Protein AF-A0AB39ZDY4-F1 (afdb_monomer_lite)

Organism: Drosophila suzukii (NCBI:txid28584)

Structure (mmCIF, N/CA/C/O backbone):
data_AF-A0AB39ZDY4-F1
#
_entry.id   AF-A0AB39ZDY4-F1
#
loop_
_atom_site.group_PDB
_atom_site.id
_atom_site.type_symbol
_atom_site.label_atom_id
_atom_site.label_alt_id
_atom_site.label_comp_id
_atom_site.label_asym_id
_atom_site.label_entity_id
_atom_site.label_seq_id
_atom_site.pdbx_PDB_ins_code
_atom_site.Cartn_x
_atom_site.Cartn_y
_atom_site.Cartn_z
_atom_site.occupancy
_atom_site.B_iso_or_equiv
_atom_site.auth_seq_id
_atom_site.auth_comp_id
_atom_site.auth_asym_id
_atom_site.auth_atom_id
_atom_site.pdbx_PDB_model_num
ATOM 1 N N . MET A 1 1 ? 12.951 54.733 43.943 1.00 45.38 1 MET A N 1
ATOM 2 C CA . MET A 1 1 ? 11.914 53.752 43.538 1.00 45.38 1 MET A CA 1
ATOM 3 C C . MET A 1 1 ? 12.017 53.486 42.027 1.00 45.38 1 MET A C 1
ATOM 5 O O . MET A 1 1 ? 11.196 53.972 41.276 1.00 45.38 1 MET A O 1
ATOM 9 N N . SER A 1 2 ? 13.055 52.792 41.532 1.00 47.47 2 SER A N 1
ATOM 10 C CA . SER A 1 2 ? 13.113 52.398 40.101 1.00 47.47 2 SER A CA 1
ATOM 11 C C . SER A 1 2 ? 14.192 51.342 39.799 1.00 47.47 2 SER A C 1
ATOM 13 O O . SER A 1 2 ? 14.930 51.445 38.831 1.00 47.47 2 SER A O 1
ATOM 15 N N . HIS A 1 3 ? 14.352 50.327 40.655 1.00 40.22 3 HIS A N 1
ATOM 16 C CA . HIS A 1 3 ? 15.292 49.226 40.362 1.00 40.22 3 HIS A CA 1
ATOM 17 C C . HIS A 1 3 ? 14.759 47.817 40.651 1.00 40.22 3 HIS A C 1
ATOM 19 O O . HIS A 1 3 ? 15.364 46.844 40.214 1.00 40.22 3 HIS A O 1
ATOM 25 N N . ARG A 1 4 ? 13.588 47.666 41.293 1.00 42.78 4 ARG A N 1
ATOM 26 C CA . ARG A 1 4 ? 12.974 46.338 41.502 1.00 42.78 4 ARG A CA 1
ATOM 27 C C . ARG A 1 4 ? 12.133 45.838 40.320 1.00 42.78 4 ARG A C 1
ATOM 29 O O . ARG A 1 4 ? 11.964 44.633 40.188 1.00 42.78 4 ARG A O 1
ATOM 36 N N . ASN A 1 5 ? 11.654 46.721 39.439 1.00 47.44 5 ASN A N 1
ATOM 37 C CA . ASN A 1 5 ? 10.730 46.338 38.357 1.00 47.44 5 ASN A CA 1
ATOM 38 C C . ASN A 1 5 ? 11.403 45.748 37.108 1.00 47.44 5 ASN A C 1
ATOM 40 O O . ASN A 1 5 ? 10.755 45.032 36.347 1.00 47.44 5 ASN A O 1
ATOM 44 N N . THR A 1 6 ? 12.690 46.008 36.883 1.00 45.03 6 THR A N 1
ATOM 45 C CA . THR A 1 6 ? 13.378 45.551 35.662 1.00 45.03 6 THR A CA 1
ATOM 46 C C . THR A 1 6 ? 13.840 44.095 35.770 1.00 45.03 6 THR A C 1
ATOM 48 O O . THR A 1 6 ? 13.839 43.362 34.783 1.00 45.03 6 THR A O 1
ATOM 51 N N . ILE A 1 7 ? 14.157 43.639 36.987 1.00 48.25 7 ILE A N 1
ATOM 52 C CA . ILE A 1 7 ? 14.676 42.287 37.250 1.00 48.25 7 ILE A CA 1
ATOM 53 C C . ILE A 1 7 ? 13.579 41.223 37.075 1.00 48.25 7 ILE A C 1
ATOM 55 O O . ILE A 1 7 ? 13.832 40.173 36.483 1.00 48.25 7 ILE A O 1
ATOM 59 N N . CYS A 1 8 ? 12.344 41.501 37.515 1.00 48.38 8 CYS A N 1
ATOM 60 C CA . CYS A 1 8 ? 11.213 40.584 37.326 1.00 48.38 8 CYS A CA 1
ATOM 61 C C . CYS A 1 8 ? 10.873 40.381 35.842 1.00 48.38 8 CYS A C 1
ATOM 63 O O . CYS A 1 8 ? 10.582 39.263 35.425 1.00 48.38 8 CYS A O 1
ATOM 65 N N . LYS A 1 9 ? 10.967 41.444 35.030 1.00 49.59 9 LYS A N 1
ATOM 66 C CA . LYS A 1 9 ? 10.610 41.418 33.604 1.00 49.59 9 LYS A CA 1
ATOM 67 C C . LYS A 1 9 ? 11.594 40.580 32.779 1.00 49.59 9 LYS A C 1
ATOM 69 O O . LYS A 1 9 ? 11.169 39.796 31.939 1.00 49.59 9 LYS A O 1
ATOM 74 N N . MET A 1 10 ? 12.894 40.677 33.071 1.00 54.97 10 MET A N 1
ATOM 75 C CA . MET A 1 10 ? 13.929 39.883 32.391 1.00 54.97 10 MET A CA 1
ATOM 76 C C . MET A 1 10 ? 13.879 38.397 32.769 1.00 54.97 10 MET A C 1
ATOM 78 O O . MET A 1 10 ? 14.027 37.543 31.899 1.00 54.97 10 MET A O 1
ATOM 82 N N . ARG A 1 11 ? 13.603 38.065 34.039 1.00 51.72 11 ARG A N 1
ATOM 83 C CA . ARG A 1 11 ? 13.441 36.664 34.472 1.00 51.72 11 ARG A CA 1
ATOM 84 C C . ARG A 1 11 ? 12.193 36.007 33.878 1.00 51.72 11 ARG A C 1
ATOM 86 O O . ARG A 1 11 ? 12.254 34.842 33.498 1.00 51.72 11 ARG A O 1
ATOM 93 N N . LEU A 1 12 ? 11.094 36.752 33.744 1.00 51.62 12 LEU A N 1
ATOM 94 C CA . LEU A 1 12 ? 9.860 36.255 33.126 1.00 51.62 12 LEU A CA 1
ATOM 95 C C . LEU A 1 12 ? 10.053 35.933 31.634 1.00 51.62 12 LEU A C 1
ATOM 97 O O . LEU A 1 12 ? 9.556 34.918 31.151 1.00 51.62 12 LEU A O 1
ATOM 101 N N . LEU A 1 13 ? 10.823 36.763 30.920 1.00 53.47 13 LEU A N 1
ATOM 102 C CA . LEU A 1 13 ? 11.154 36.534 29.510 1.00 53.47 13 LEU A CA 1
ATOM 103 C C . LEU A 1 13 ? 12.008 35.276 29.316 1.00 53.47 13 LEU A C 1
ATOM 105 O O . LEU A 1 13 ? 11.742 34.508 28.398 1.00 53.47 13 LEU A O 1
ATOM 109 N N . LEU A 1 14 ? 12.976 35.032 30.204 1.00 52.78 14 LEU A N 1
ATOM 110 C CA . LEU A 1 14 ? 13.826 33.839 30.148 1.00 52.78 14 LEU A CA 1
ATOM 111 C C . LEU A 1 14 ? 13.031 32.549 30.408 1.00 52.78 14 LEU A C 1
ATOM 113 O O . LEU A 1 14 ? 13.210 31.563 29.706 1.00 52.78 14 LEU A O 1
ATOM 117 N N . ILE A 1 15 ? 12.106 32.543 31.372 1.00 54.81 15 ILE A N 1
ATOM 118 C CA . ILE A 1 15 ? 11.276 31.356 31.652 1.00 54.81 15 ILE A CA 1
ATOM 119 C C . ILE A 1 15 ? 10.303 31.080 30.489 1.00 54.81 15 ILE A C 1
ATOM 121 O O . ILE A 1 15 ? 10.072 29.924 30.133 1.00 54.81 15 ILE A O 1
ATOM 125 N N . SER A 1 16 ? 9.784 32.135 29.849 1.00 52.66 16 SER A N 1
ATOM 126 C CA . SER A 1 16 ? 8.893 32.024 28.688 1.00 52.66 16 SER A CA 1
ATOM 127 C C . SER A 1 16 ? 9.604 31.445 27.456 1.00 52.66 16 SER A C 1
ATOM 129 O O . SER A 1 16 ? 9.072 30.549 26.803 1.00 52.66 16 SER A O 1
ATOM 131 N N . THR A 1 17 ? 10.845 31.857 27.165 1.00 53.75 17 THR A N 1
ATOM 132 C CA . THR A 1 17 ? 11.609 31.288 26.037 1.00 53.75 17 THR A CA 1
ATOM 133 C C . THR A 1 17 ? 12.040 29.838 26.279 1.00 53.75 17 THR A C 1
ATOM 135 O O . THR A 1 17 ? 12.047 29.037 25.339 1.00 53.75 17 THR A O 1
ATOM 138 N N . PHE A 1 18 ? 12.333 29.455 27.526 1.00 51.34 18 PHE A N 1
ATOM 139 C CA . PHE A 1 18 ? 12.656 28.066 27.875 1.00 51.34 18 PHE A CA 1
ATOM 140 C C . PHE A 1 18 ? 11.457 27.111 27.703 1.00 51.34 18 PHE A C 1
ATOM 142 O O . PHE A 1 18 ? 11.631 25.999 27.203 1.00 51.34 18 PHE A O 1
ATOM 149 N N . LEU A 1 19 ? 10.233 27.543 28.033 1.00 52.38 19 LEU A N 1
ATOM 150 C CA . LEU A 1 19 ? 9.013 26.737 27.850 1.00 52.38 19 LEU A CA 1
ATOM 151 C C . LEU A 1 19 ? 8.630 26.553 26.371 1.00 52.38 19 LEU A C 1
ATOM 153 O O . LEU A 1 19 ? 8.214 25.464 25.966 1.00 52.38 19 LEU A O 1
ATOM 157 N N . VAL A 1 20 ? 8.827 27.579 25.536 1.00 53.94 20 VAL A N 1
ATOM 158 C CA . VAL A 1 20 ? 8.603 27.476 24.080 1.00 53.94 20 VAL A CA 1
ATOM 159 C C . VAL A 1 20 ? 9.610 26.514 23.440 1.00 53.94 20 VAL A C 1
ATOM 161 O O . VAL A 1 20 ? 9.236 25.711 22.590 1.00 53.94 20 VAL A O 1
ATOM 164 N N . SER A 1 21 ? 10.862 26.518 23.906 1.00 50.31 21 SER A N 1
ATOM 165 C CA . SER A 1 21 ? 11.918 25.629 23.399 1.00 50.31 21 SER A CA 1
ATOM 166 C C . SER A 1 21 ? 11.662 24.150 23.729 1.00 50.31 21 SER A C 1
ATOM 168 O O . SER A 1 21 ? 11.888 23.280 22.890 1.00 50.31 21 SER A O 1
ATOM 170 N N . LEU A 1 22 ? 11.127 23.850 24.921 1.00 51.78 22 LEU A N 1
ATOM 171 C CA . LEU A 1 22 ? 10.770 22.483 25.334 1.00 51.78 22 LEU A CA 1
ATOM 172 C C . LEU A 1 22 ? 9.520 21.940 24.623 1.00 51.78 22 LEU A C 1
ATOM 174 O O . LEU A 1 22 ? 9.395 20.730 24.444 1.00 51.78 22 LEU A O 1
ATOM 178 N N . SER A 1 23 ? 8.623 22.817 24.161 1.00 49.88 23 SER A N 1
ATOM 179 C CA . SER A 1 23 ? 7.404 22.427 23.432 1.00 49.88 23 SER A CA 1
ATOM 180 C C . SER A 1 23 ? 7.702 21.821 22.051 1.00 49.88 23 SER A C 1
ATOM 182 O O . SER A 1 23 ? 6.896 21.062 21.514 1.00 49.88 23 SER A O 1
ATOM 184 N N . VAL A 1 24 ? 8.879 22.114 21.484 1.00 50.88 24 VAL A N 1
ATOM 185 C CA . VAL A 1 24 ? 9.332 21.586 20.183 1.00 50.88 24 VAL A CA 1
ATOM 186 C C . VAL A 1 24 ? 9.957 20.185 20.312 1.00 50.88 24 VAL A C 1
ATOM 188 O O . VAL A 1 24 ? 10.060 19.468 19.321 1.00 50.88 24 VAL A O 1
ATOM 191 N N . LEU A 1 25 ? 10.279 19.729 21.532 1.00 44.16 25 LEU A N 1
ATOM 192 C CA . LEU A 1 25 ? 10.670 18.338 21.814 1.00 44.16 25 LEU A CA 1
ATOM 193 C C . LEU A 1 25 ? 9.464 17.408 22.039 1.00 44.16 25 LEU A C 1
ATOM 195 O O . LEU A 1 25 ? 9.600 16.333 22.625 1.00 44.16 25 LEU A O 1
ATOM 199 N N . ALA A 1 26 ? 8.276 17.777 21.550 1.00 53.59 26 ALA A N 1
ATOM 200 C CA . ALA A 1 26 ? 7.182 16.829 21.396 1.00 53.59 26 ALA A CA 1
ATOM 201 C C . ALA A 1 26 ? 7.670 15.689 20.491 1.00 53.59 26 ALA A C 1
ATOM 203 O O . ALA A 1 26 ? 7.870 15.885 19.292 1.00 53.59 26 ALA A O 1
ATOM 204 N N . SER A 1 27 ? 7.910 14.511 21.076 1.00 51.88 27 SER A N 1
ATOM 205 C CA . SER A 1 27 ? 8.381 13.313 20.384 1.00 51.88 27 SER A CA 1
ATOM 206 C C . SER A 1 27 ? 7.438 12.990 19.222 1.00 51.88 27 SER A C 1
ATOM 208 O O . SER A 1 27 ? 6.389 12.361 19.400 1.00 51.88 27 SER A O 1
ATOM 210 N N . SER A 1 28 ? 7.767 13.474 18.028 1.00 58.69 28 SER A N 1
ATOM 211 C CA . SER A 1 28 ? 6.968 13.214 16.842 1.00 58.69 28 SER A CA 1
ATOM 212 C C . SER A 1 28 ? 7.095 11.726 16.536 1.00 58.69 28 SER A C 1
ATOM 214 O O . SER A 1 28 ? 8.190 11.198 16.350 1.00 58.69 28 SER A O 1
ATOM 216 N N . GLN A 1 29 ? 5.972 11.005 16.573 1.00 61.00 29 GLN A N 1
ATOM 217 C CA . GLN A 1 29 ? 5.952 9.613 16.131 1.00 61.00 29 GLN A CA 1
ATOM 218 C C . GLN A 1 29 ? 6.559 9.529 14.722 1.00 61.00 29 GLN A C 1
ATOM 220 O O . GLN A 1 29 ? 6.274 10.414 13.909 1.00 61.00 29 GLN A O 1
ATOM 225 N N . PRO A 1 30 ? 7.333 8.471 14.399 1.00 77.44 30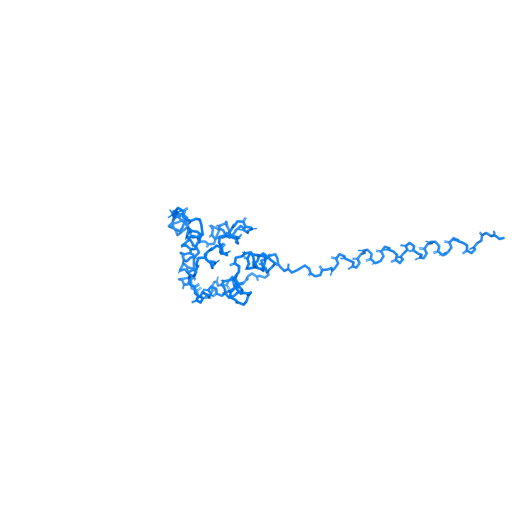 PRO A N 1
ATOM 226 C CA . PRO A 1 30 ? 7.883 8.303 13.060 1.00 77.44 30 PRO A CA 1
ATOM 227 C C . PRO A 1 30 ? 6.780 8.455 12.008 1.00 77.44 30 PRO A C 1
ATOM 229 O O . PRO A 1 30 ? 5.694 7.892 12.170 1.00 77.44 30 PRO A O 1
ATOM 232 N N . THR A 1 31 ? 7.044 9.189 10.925 1.00 84.25 31 THR A N 1
ATOM 233 C CA . THR A 1 31 ? 6.036 9.558 9.910 1.00 84.25 31 THR A CA 1
ATOM 234 C C . THR A 1 31 ? 5.245 8.355 9.389 1.00 84.25 31 THR A C 1
ATOM 236 O O . THR A 1 31 ? 4.038 8.448 9.166 1.00 84.25 31 THR A O 1
ATOM 239 N N . ILE A 1 32 ? 5.896 7.193 9.270 1.00 84.88 32 ILE A N 1
ATOM 240 C CA . ILE A 1 32 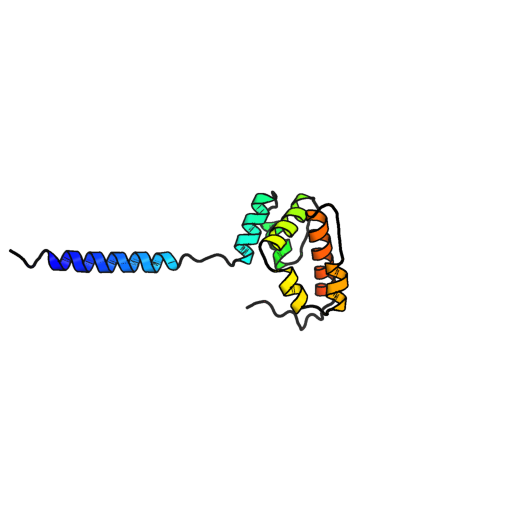? 5.270 5.927 8.862 1.00 84.88 32 ILE A CA 1
ATOM 241 C C . ILE A 1 32 ? 4.267 5.431 9.911 1.00 84.88 32 ILE A C 1
ATOM 243 O O . ILE A 1 32 ? 3.163 5.029 9.557 1.00 84.88 32 ILE A O 1
ATOM 247 N N . VAL A 1 33 ? 4.627 5.482 11.196 1.00 88.12 33 VAL A N 1
ATOM 248 C CA . VAL A 1 33 ? 3.774 5.049 12.315 1.00 88.12 33 VAL A CA 1
ATOM 249 C C . VAL A 1 33 ? 2.541 5.940 12.409 1.00 88.12 33 VAL A C 1
ATOM 251 O O . VAL A 1 33 ? 1.424 5.429 12.494 1.00 88.12 33 VAL A O 1
ATOM 254 N N . LYS A 1 34 ? 2.735 7.262 12.324 1.00 91.94 34 LYS A N 1
ATOM 255 C CA . LYS A 1 34 ? 1.633 8.230 12.315 1.00 91.94 34 LYS A CA 1
ATOM 256 C C . LYS A 1 34 ? 0.695 7.984 11.131 1.00 91.94 34 LYS A C 1
ATOM 258 O O . LYS A 1 34 ? -0.499 7.792 11.329 1.00 91.94 34 LYS A O 1
ATOM 263 N N . THR A 1 35 ? 1.245 7.889 9.920 1.00 92.88 35 THR A N 1
ATOM 264 C CA . THR A 1 35 ? 0.449 7.666 8.703 1.00 92.88 35 THR A CA 1
ATOM 265 C C . THR A 1 35 ? -0.310 6.342 8.745 1.00 92.88 35 THR A C 1
ATOM 267 O O . THR A 1 35 ? -1.487 6.294 8.395 1.00 92.88 35 THR A O 1
ATOM 270 N N . ALA A 1 36 ? 0.330 5.268 9.215 1.00 93.69 36 ALA A N 1
ATOM 271 C CA . ALA A 1 36 ? -0.326 3.978 9.385 1.00 93.69 36 ALA A CA 1
ATOM 272 C C . ALA A 1 36 ? -1.482 4.063 10.392 1.00 93.69 36 ALA A C 1
ATOM 274 O O . ALA A 1 36 ? -2.541 3.497 10.150 1.00 93.69 36 ALA A O 1
ATOM 275 N N . ASN A 1 37 ? -1.314 4.790 11.498 1.00 95.19 37 ASN A N 1
ATOM 276 C CA . ASN A 1 37 ? -2.381 4.988 12.477 1.00 95.19 37 ASN A CA 1
ATOM 277 C C . ASN A 1 37 ? -3.562 5.773 11.880 1.00 95.19 37 ASN A C 1
ATOM 279 O O . ASN A 1 37 ? -4.711 5.345 11.992 1.00 95.19 37 ASN A O 1
ATOM 283 N N . ASP A 1 38 ? -3.279 6.874 11.185 1.00 96.88 38 ASP A N 1
ATOM 284 C CA . ASP A 1 38 ? -4.302 7.724 10.571 1.00 96.88 38 ASP A CA 1
ATOM 285 C C . ASP A 1 38 ? -5.090 6.962 9.491 1.00 96.88 38 ASP A C 1
ATOM 287 O O . ASP A 1 38 ? -6.323 6.948 9.506 1.00 96.88 38 ASP A O 1
ATOM 291 N N . CYS A 1 39 ? -4.397 6.239 8.605 1.00 98.00 39 CYS A N 1
ATOM 292 C CA . CYS A 1 39 ? -5.043 5.405 7.591 1.00 98.00 39 CYS A CA 1
ATOM 293 C C . CYS A 1 39 ? -5.821 4.230 8.195 1.00 98.00 39 CYS A C 1
ATOM 295 O O . CYS A 1 39 ? -6.866 3.854 7.659 1.00 98.00 39 CYS A O 1
ATOM 297 N N . ALA A 1 40 ? -5.339 3.638 9.292 1.00 97.69 40 ALA A N 1
ATOM 298 C CA . ALA A 1 40 ? -6.028 2.541 9.967 1.00 97.69 40 ALA A CA 1
ATOM 299 C C . ALA A 1 40 ? -7.362 3.006 10.558 1.00 97.69 40 ALA A C 1
ATOM 301 O O . ALA A 1 40 ? -8.382 2.349 10.353 1.00 97.69 40 ALA A O 1
ATOM 302 N N . LYS A 1 41 ? -7.374 4.173 11.218 1.00 98.00 41 LYS A N 1
ATOM 303 C CA . LYS A 1 41 ? -8.600 4.795 11.735 1.00 98.00 41 LYS A CA 1
ATOM 304 C C . LYS A 1 41 ? -9.599 5.076 10.616 1.00 98.00 41 LYS A C 1
ATOM 306 O O . LYS A 1 41 ? -10.750 4.662 10.726 1.00 98.00 41 LYS A O 1
ATOM 311 N N . LEU A 1 42 ? -9.148 5.716 9.533 1.00 98.25 42 LEU A N 1
ATOM 312 C CA . LEU A 1 42 ? -10.003 6.073 8.397 1.00 98.25 42 LEU A CA 1
ATOM 313 C C . LEU A 1 42 ? -10.690 4.845 7.782 1.00 98.25 42 LEU A C 1
ATOM 315 O O . LEU A 1 42 ? -11.877 4.878 7.477 1.00 98.25 42 LEU A O 1
ATOM 319 N N . ASN A 1 43 ? -9.952 3.742 7.655 1.00 98.12 43 ASN A N 1
ATOM 320 C CA . ASN A 1 43 ? -10.428 2.526 7.002 1.00 98.12 43 ASN A CA 1
ATOM 321 C C . ASN A 1 43 ? -10.958 1.469 7.982 1.00 98.12 43 ASN A C 1
ATOM 323 O O . ASN A 1 43 ? -11.187 0.331 7.584 1.00 98.12 43 ASN A O 1
ATOM 327 N N . LYS A 1 44 ? -11.154 1.810 9.264 1.00 97.94 44 LYS A N 1
ATOM 328 C CA . LYS A 1 44 ? -11.644 0.884 10.304 1.00 97.94 44 LYS A CA 1
ATOM 329 C C . LYS A 1 44 ? -10.815 -0.410 10.397 1.00 97.94 44 LYS A C 1
ATOM 331 O O . LYS A 1 44 ? -11.356 -1.498 10.592 1.00 97.94 44 LYS A O 1
ATOM 336 N N . VAL A 1 45 ? -9.495 -0.298 10.248 1.00 97.75 45 VAL A N 1
ATOM 337 C CA . VAL A 1 45 ? -8.538 -1.399 10.425 1.00 97.75 45 VAL A CA 1
ATOM 338 C C . VAL A 1 45 ? -7.949 -1.312 11.826 1.00 97.75 45 VAL A C 1
ATOM 340 O O . VAL A 1 45 ? -7.568 -0.240 12.293 1.00 97.75 45 VAL A O 1
ATOM 343 N N . GLN A 1 46 ? -7.851 -2.446 12.521 1.00 96.75 46 GLN A N 1
ATOM 344 C CA . GLN A 1 46 ? -7.239 -2.465 13.848 1.00 96.75 46 GLN A CA 1
ATOM 345 C C . GLN A 1 46 ? -5.767 -2.050 13.763 1.00 96.75 46 GLN A C 1
ATOM 347 O O . GLN A 1 46 ? -5.014 -2.575 12.943 1.00 96.75 46 GLN A O 1
ATOM 352 N N . LEU A 1 47 ? -5.316 -1.183 14.673 1.00 93.44 47 LEU A N 1
ATOM 353 C CA . LEU A 1 47 ? -3.938 -0.678 14.677 1.00 93.44 47 LEU A CA 1
ATOM 354 C C . LEU A 1 47 ? -2.890 -1.806 14.692 1.00 93.44 47 LEU A C 1
ATOM 356 O O . LEU A 1 47 ? -1.881 -1.734 13.995 1.00 93.44 47 LEU A O 1
ATOM 360 N N . LYS A 1 48 ? -3.147 -2.889 15.436 1.00 93.50 48 LYS A N 1
ATOM 361 C CA . LYS A 1 48 ? -2.271 -4.073 15.479 1.00 93.50 48 LYS A CA 1
ATOM 362 C C . LYS A 1 48 ? -2.148 -4.763 14.116 1.00 93.50 48 LYS A C 1
ATOM 364 O O . LYS A 1 48 ? -1.084 -5.285 13.792 1.00 93.50 48 LYS A O 1
ATOM 369 N N . GLU A 1 49 ? -3.226 -4.796 13.338 1.00 95.69 49 GLU A N 1
ATOM 370 C CA . GLU A 1 49 ? -3.214 -5.330 11.976 1.00 95.69 49 GLU A CA 1
ATOM 371 C C . GLU A 1 49 ? -2.494 -4.376 11.023 1.00 95.69 49 GLU A C 1
ATOM 373 O O . GLU A 1 49 ? -1.582 -4.813 10.329 1.00 95.69 49 GLU A O 1
ATOM 378 N N . ALA A 1 50 ? -2.799 -3.077 11.077 1.00 95.38 50 ALA A N 1
ATOM 379 C CA . ALA A 1 50 ? -2.118 -2.053 10.284 1.00 95.38 50 ALA A CA 1
ATOM 380 C C . ALA A 1 50 ? -0.591 -2.088 10.477 1.00 95.38 50 ALA A C 1
ATOM 382 O O . ALA A 1 50 ? 0.161 -2.155 9.507 1.00 95.38 50 ALA A O 1
ATOM 383 N N . MET A 1 51 ? -0.119 -2.148 11.727 1.00 93.75 51 MET A N 1
ATOM 384 C CA . MET A 1 51 ? 1.313 -2.275 12.030 1.00 93.75 51 MET A CA 1
ATOM 385 C C . MET A 1 51 ? 1.893 -3.614 11.561 1.00 93.75 51 MET A C 1
ATOM 387 O O . MET A 1 51 ? 3.022 -3.669 11.076 1.00 93.75 51 MET A O 1
ATOM 391 N N . GLY A 1 52 ? 1.121 -4.701 11.659 1.00 94.38 52 GLY A N 1
ATOM 392 C CA . GLY A 1 52 ? 1.510 -6.007 11.128 1.00 94.38 52 GLY A CA 1
ATOM 393 C C . GLY A 1 52 ? 1.715 -5.992 9.612 1.00 94.38 52 GLY A C 1
ATOM 394 O O . GLY A 1 52 ? 2.685 -6.573 9.125 1.00 94.38 52 GLY A O 1
ATOM 395 N N . ILE A 1 53 ? 0.852 -5.290 8.880 1.00 95.00 53 ILE A N 1
ATOM 396 C CA . ILE A 1 53 ? 0.964 -5.105 7.431 1.00 95.00 53 ILE A CA 1
ATOM 397 C C . ILE A 1 53 ? 2.187 -4.242 7.107 1.00 95.00 53 ILE A C 1
ATOM 399 O O . ILE A 1 53 ? 3.028 -4.666 6.320 1.00 95.00 53 ILE A O 1
ATOM 403 N N . MET A 1 54 ? 2.326 -3.079 7.751 1.00 91.31 54 MET A N 1
ATOM 404 C CA . MET A 1 54 ? 3.365 -2.101 7.411 1.00 91.31 54 MET A CA 1
ATOM 405 C C . MET A 1 54 ? 4.782 -2.543 7.766 1.00 91.31 54 MET A C 1
ATOM 407 O O . MET A 1 54 ? 5.710 -2.260 7.019 1.00 91.31 54 MET A O 1
ATOM 411 N N . MET A 1 55 ? 4.965 -3.226 8.898 1.00 88.12 55 MET A N 1
ATOM 412 C CA . MET A 1 55 ? 6.303 -3.582 9.388 1.00 88.12 55 MET A CA 1
ATOM 413 C C . MET A 1 55 ? 6.700 -5.026 9.085 1.00 88.12 55 MET A C 1
ATOM 415 O O . MET A 1 55 ? 7.883 -5.349 9.084 1.00 88.12 55 MET A O 1
ATOM 419 N N . LYS A 1 56 ? 5.724 -5.923 8.901 1.00 90.44 56 LYS A N 1
ATOM 420 C CA . LYS A 1 56 ? 5.971 -7.373 8.790 1.00 90.44 56 LYS A CA 1
ATOM 421 C C . LYS A 1 56 ? 5.313 -8.008 7.569 1.00 90.44 56 LYS A C 1
ATOM 423 O O . LYS A 1 56 ? 5.368 -9.229 7.430 1.00 90.44 56 LYS A O 1
ATOM 428 N N . TYR A 1 57 ? 4.643 -7.219 6.728 1.00 92.81 57 TYR A N 1
ATOM 429 C CA . TYR A 1 57 ? 3.862 -7.698 5.584 1.00 92.81 57 TYR A CA 1
ATOM 430 C C . TYR A 1 57 ? 2.827 -8.777 5.958 1.00 92.81 57 TYR A C 1
ATOM 432 O O . TYR A 1 57 ? 2.478 -9.639 5.148 1.00 92.81 57 TYR A O 1
ATOM 440 N N . LYS A 1 58 ? 2.339 -8.759 7.208 1.00 93.12 58 LYS A N 1
ATOM 441 C CA . LYS A 1 58 ? 1.403 -9.753 7.741 1.00 93.12 58 LYS A CA 1
ATOM 442 C C . LYS A 1 58 ? -0.033 -9.275 7.560 1.00 93.12 58 LYS A C 1
ATOM 444 O O . LYS A 1 58 ? -0.548 -8.530 8.389 1.00 93.12 58 LYS A O 1
ATOM 449 N N . ILE A 1 59 ? -0.684 -9.772 6.515 1.00 93.50 59 ILE A N 1
ATOM 450 C CA . ILE A 1 59 ? -2.120 -9.587 6.282 1.00 93.50 59 ILE A CA 1
ATOM 451 C C . ILE A 1 59 ? -2.870 -10.763 6.909 1.00 93.50 59 ILE A C 1
ATOM 453 O O . ILE A 1 59 ? -2.598 -11.913 6.565 1.00 93.50 59 ILE A O 1
ATOM 457 N N . LYS A 1 60 ? -3.797 -10.486 7.835 1.00 90.81 60 LYS A N 1
ATOM 458 C CA . LYS A 1 60 ? -4.659 -11.523 8.425 1.00 90.81 60 LYS A CA 1
ATOM 459 C C . LYS A 1 60 ? -5.898 -11.761 7.573 1.00 90.81 60 LYS A C 1
ATOM 461 O O . LYS A 1 60 ? -6.205 -12.907 7.268 1.00 90.81 60 LYS A O 1
ATOM 466 N N . ALA A 1 61 ? -6.580 -10.685 7.184 1.00 91.19 61 ALA A N 1
ATOM 467 C CA . ALA A 1 61 ? -7.772 -10.742 6.352 1.00 91.19 61 ALA A CA 1
ATOM 468 C C . ALA A 1 61 ? -7.640 -9.798 5.150 1.00 91.19 61 ALA A C 1
ATOM 470 O O . ALA A 1 61 ? -7.141 -8.682 5.261 1.00 91.19 61 ALA A O 1
ATOM 471 N N . ARG A 1 62 ? -8.101 -10.245 3.979 1.00 95.56 62 ARG A N 1
ATOM 472 C CA . ARG A 1 62 ? -8.035 -9.487 2.715 1.00 95.56 62 ARG A CA 1
ATOM 473 C C . ARG A 1 62 ? -9.328 -8.709 2.454 1.00 95.56 62 ARG A C 1
ATOM 475 O O . ARG A 1 62 ? -9.883 -8.760 1.357 1.00 95.56 62 ARG A O 1
ATOM 482 N N . THR A 1 63 ? -9.846 -8.043 3.482 1.00 97.88 63 THR A N 1
ATOM 483 C CA . THR A 1 63 ? -11.099 -7.278 3.397 1.00 97.88 63 THR A CA 1
ATOM 484 C C . THR A 1 63 ? -10.917 -6.013 2.558 1.00 97.88 63 THR A C 1
ATOM 486 O O . THR A 1 63 ? -9.796 -5.534 2.386 1.00 97.88 63 THR A O 1
ATOM 489 N N . HIS A 1 64 ? -12.013 -5.440 2.052 1.00 98.12 64 HIS A N 1
ATOM 490 C CA . HIS A 1 64 ? -11.963 -4.173 1.311 1.00 98.12 64 HIS A CA 1
ATOM 491 C C . HIS A 1 64 ? -11.327 -3.043 2.147 1.00 98.12 64 HIS A C 1
ATOM 493 O O . HIS A 1 64 ? -10.435 -2.354 1.665 1.00 98.12 64 HIS A O 1
ATOM 499 N N . ASN A 1 65 ? -11.646 -2.962 3.442 1.00 98.38 65 ASN A N 1
ATOM 500 C CA . ASN A 1 65 ? -11.029 -2.023 4.387 1.00 98.38 65 ASN A CA 1
ATOM 501 C C . ASN A 1 65 ? -9.498 -2.142 4.464 1.00 98.38 65 ASN A C 1
ATOM 503 O O . ASN A 1 65 ? -8.796 -1.135 4.481 1.00 98.38 65 ASN A O 1
ATOM 507 N N . VAL A 1 66 ? -8.956 -3.366 4.481 1.00 98.31 66 VAL A N 1
ATOM 508 C CA . VAL A 1 66 ? -7.499 -3.587 4.488 1.00 98.31 66 VAL A CA 1
ATOM 509 C C . VAL A 1 66 ? -6.863 -3.153 3.164 1.00 98.31 66 VAL A C 1
ATOM 511 O O . VAL A 1 66 ? -5.770 -2.583 3.157 1.00 98.31 66 VAL A O 1
ATOM 514 N N . LYS A 1 67 ? -7.552 -3.371 2.040 1.00 98.56 67 LYS A N 1
ATOM 515 C CA . LYS A 1 67 ? -7.104 -2.900 0.721 1.00 98.56 67 LYS A CA 1
ATOM 516 C C . LYS A 1 67 ? -7.068 -1.369 0.675 1.00 98.56 67 LYS A C 1
ATOM 518 O O . LYS A 1 67 ? -6.050 -0.795 0.292 1.00 98.56 67 LYS A O 1
ATOM 523 N N . CYS A 1 68 ? -8.125 -0.710 1.151 1.00 98.56 68 CYS A N 1
ATOM 524 C CA . CYS A 1 68 ? -8.195 0.750 1.205 1.00 98.56 68 CYS A CA 1
ATOM 525 C C . CYS A 1 68 ? -7.226 1.361 2.223 1.00 98.56 68 CYS A C 1
ATOM 527 O O . CYS A 1 68 ? -6.679 2.436 1.987 1.00 98.56 68 CYS A O 1
ATOM 529 N N . PHE A 1 69 ? -6.915 0.648 3.307 1.00 98.50 69 PHE A N 1
ATOM 530 C CA . PHE A 1 69 ? -5.827 1.022 4.207 1.00 98.50 69 PHE A CA 1
ATOM 531 C C . PHE A 1 69 ? -4.482 1.109 3.470 1.00 98.50 69 PHE A C 1
ATOM 533 O O . PHE A 1 69 ? -3.794 2.121 3.583 1.00 98.50 69 PHE A O 1
ATOM 540 N N . ILE A 1 70 ? -4.125 0.089 2.680 1.00 98.19 70 ILE A N 1
ATOM 541 C CA . ILE A 1 70 ? -2.886 0.096 1.886 1.00 98.19 70 ILE A CA 1
ATOM 542 C C . ILE A 1 70 ? -2.909 1.222 0.845 1.00 98.19 70 ILE A C 1
ATOM 544 O O . ILE A 1 70 ? -1.902 1.903 0.658 1.00 98.19 70 ILE A O 1
ATOM 548 N N . HIS A 1 71 ? -4.055 1.451 0.202 1.00 98.44 71 HIS A N 1
ATOM 549 C CA . HIS A 1 71 ? -4.221 2.561 -0.734 1.00 98.44 71 HIS A CA 1
ATOM 550 C C . HIS A 1 71 ? -3.963 3.923 -0.077 1.00 98.44 71 HIS A C 1
ATOM 552 O O . HIS A 1 71 ? -3.088 4.648 -0.540 1.00 98.44 71 HIS A O 1
ATOM 558 N N . CYS A 1 72 ? -4.607 4.210 1.058 1.00 98.50 72 CYS A N 1
ATOM 559 C CA . CYS A 1 72 ? -4.389 5.438 1.831 1.00 98.50 72 CYS A CA 1
ATOM 560 C C . CYS A 1 72 ? -2.911 5.650 2.189 1.00 98.50 72 CYS A C 1
ATOM 562 O O . CYS A 1 72 ? -2.389 6.764 2.123 1.00 98.50 72 CYS A O 1
ATOM 564 N N . VAL A 1 73 ? -2.208 4.575 2.554 1.00 97.44 73 VAL A N 1
ATOM 565 C CA . VAL A 1 73 ? -0.775 4.637 2.851 1.00 97.44 73 VAL A CA 1
ATOM 566 C C . VAL A 1 73 ? 0.034 4.997 1.600 1.00 97.44 73 VAL A C 1
ATOM 568 O O . VAL A 1 73 ? 0.944 5.817 1.696 1.00 97.44 73 VAL A O 1
ATOM 571 N N . PHE A 1 74 ? -0.282 4.420 0.438 1.00 96.44 74 PHE A N 1
ATOM 572 C CA . PHE A 1 74 ? 0.395 4.733 -0.828 1.00 96.44 74 PHE A CA 1
ATOM 573 C C . PHE A 1 74 ? 0.152 6.172 -1.294 1.00 96.44 74 PHE A C 1
ATOM 575 O O . PHE A 1 74 ? 1.032 6.747 -1.923 1.00 96.44 74 PHE A O 1
ATOM 582 N N . GLU A 1 75 ? -1.003 6.760 -0.984 1.00 97.25 75 GLU A N 1
ATOM 583 C CA . GLU A 1 75 ? -1.278 8.167 -1.299 1.00 97.25 75 GLU A CA 1
ATOM 584 C C . GLU A 1 75 ? -0.494 9.134 -0.405 1.00 97.25 75 GLU A C 1
ATOM 586 O O . GLU A 1 75 ? -0.110 10.219 -0.835 1.00 97.25 75 GLU A O 1
ATOM 591 N N . LYS A 1 76 ? -0.252 8.752 0.853 1.00 96.12 76 LYS A N 1
ATOM 592 C CA . LYS A 1 76 ? 0.390 9.623 1.849 1.00 96.12 76 LYS A CA 1
ATOM 593 C C . LYS A 1 76 ? 1.901 9.452 1.939 1.00 96.12 76 LYS A C 1
ATOM 595 O O . LYS A 1 76 ? 2.577 10.333 2.466 1.00 96.12 76 LYS A O 1
ATOM 600 N N . LEU A 1 77 ? 2.433 8.321 1.483 1.00 92.88 77 LEU A N 1
ATOM 601 C CA . LEU A 1 77 ? 3.853 7.999 1.560 1.00 92.88 77 LEU A CA 1
ATOM 602 C C . LEU A 1 77 ? 4.395 7.614 0.183 1.00 92.88 77 LEU A C 1
ATOM 604 O O . LEU A 1 77 ? 3.737 6.876 -0.548 1.00 92.88 77 LEU A O 1
ATOM 608 N N . PRO A 1 78 ? 5.644 7.989 -0.144 1.00 93.19 78 PRO A N 1
ATOM 609 C CA . PRO A 1 78 ? 6.271 7.689 -1.431 1.00 93.19 78 PRO A CA 1
ATOM 610 C C . PRO A 1 78 ? 6.742 6.222 -1.530 1.00 93.19 78 PRO A C 1
ATOM 612 O O . PRO A 1 78 ? 7.850 5.937 -1.981 1.00 93.19 78 PRO A O 1
ATOM 615 N N . ILE A 1 79 ? 5.926 5.257 -1.086 1.00 91.19 79 ILE A N 1
ATOM 616 C CA . ILE A 1 79 ? 6.301 3.835 -1.007 1.00 91.19 79 ILE A CA 1
ATOM 617 C C . ILE A 1 79 ? 6.652 3.279 -2.385 1.00 91.19 79 ILE A C 1
ATOM 619 O O . ILE A 1 79 ? 7.633 2.549 -2.516 1.00 91.19 79 ILE A O 1
ATOM 623 N N . LEU A 1 80 ? 5.893 3.648 -3.420 1.00 91.44 80 LEU A N 1
ATOM 624 C CA . LEU A 1 80 ? 6.173 3.191 -4.781 1.00 91.44 80 LEU A CA 1
ATOM 625 C C . LEU A 1 80 ? 7.497 3.749 -5.313 1.00 91.44 80 LEU A C 1
ATOM 627 O O . LEU A 1 80 ? 8.197 3.045 -6.031 1.00 91.44 80 LEU A O 1
ATOM 631 N N . ASP A 1 81 ? 7.889 4.963 -4.929 1.00 92.88 81 ASP A N 1
ATOM 632 C CA . ASP A 1 81 ? 9.177 5.526 -5.344 1.00 92.88 81 ASP A CA 1
ATOM 633 C C . ASP A 1 81 ? 10.349 4.884 -4.601 1.00 92.88 81 ASP A C 1
ATOM 635 O O . ASP A 1 81 ? 11.406 4.648 -5.188 1.00 92.88 81 ASP A O 1
ATOM 639 N N . VAL A 1 82 ? 10.156 4.519 -3.330 1.00 91.38 82 VAL A N 1
ATOM 640 C CA . VAL A 1 82 ? 11.124 3.702 -2.584 1.00 91.38 82 VAL A CA 1
ATOM 641 C C . VAL A 1 82 ? 11.259 2.316 -3.220 1.00 91.38 82 VAL A C 1
ATOM 643 O O . VAL A 1 82 ? 12.376 1.837 -3.413 1.00 91.38 82 VAL A O 1
ATOM 646 N N . ALA A 1 83 ? 10.148 1.687 -3.608 1.00 91.19 83 ALA A N 1
ATOM 647 C CA . ALA A 1 83 ? 10.161 0.392 -4.282 1.00 91.19 83 ALA A CA 1
ATOM 648 C C . ALA A 1 83 ? 10.880 0.463 -5.643 1.00 91.19 83 ALA A C 1
ATOM 650 O O . ALA A 1 83 ? 11.742 -0.375 -5.917 1.00 91.19 83 ALA A O 1
ATOM 651 N N . LYS A 1 84 ? 10.631 1.517 -6.436 1.00 93.06 84 LYS A N 1
ATOM 652 C CA . LYS A 1 84 ? 11.338 1.776 -7.703 1.00 93.06 84 LYS A CA 1
ATOM 653 C C . LYS A 1 84 ? 12.855 1.818 -7.542 1.00 93.06 84 LYS A C 1
ATOM 655 O O . LYS A 1 84 ? 13.562 1.280 -8.382 1.00 93.06 84 LYS A O 1
ATOM 660 N N . LYS A 1 85 ? 13.352 2.424 -6.460 1.00 93.81 85 LYS A N 1
ATOM 661 C CA . LYS A 1 85 ? 14.794 2.494 -6.165 1.00 93.81 85 LYS A CA 1
ATOM 662 C C . LYS A 1 85 ? 15.372 1.167 -5.673 1.00 93.81 85 LYS A C 1
ATOM 664 O O . LYS A 1 85 ? 16.568 0.935 -5.811 1.00 93.81 85 LYS A O 1
ATOM 669 N N . ARG A 1 86 ? 14.545 0.324 -5.052 1.00 91.56 86 ARG A N 1
ATOM 670 C CA . ARG A 1 86 ? 14.982 -0.913 -4.397 1.00 91.56 86 ARG A CA 1
ATOM 671 C C . ARG A 1 86 ? 15.023 -2.118 -5.334 1.00 91.56 86 ARG A C 1
ATOM 673 O O . ARG A 1 86 ? 15.895 -2.970 -5.179 1.00 91.56 86 ARG A O 1
ATOM 680 N N . PHE A 1 87 ? 14.069 -2.216 -6.254 1.00 93.25 87 PHE A N 1
ATOM 681 C CA . PHE A 1 87 ? 13.929 -3.354 -7.164 1.00 93.25 87 PHE A CA 1
ATOM 682 C C . PHE A 1 87 ? 14.451 -3.032 -8.568 1.00 93.25 87 PHE A C 1
ATOM 684 O O . PHE A 1 87 ? 14.592 -1.868 -8.940 1.00 93.25 87 PHE A O 1
ATOM 691 N N . LYS A 1 88 ? 14.737 -4.070 -9.364 1.00 94.19 88 LYS A N 1
ATOM 692 C CA . LYS A 1 88 ? 15.153 -3.909 -10.765 1.00 94.19 88 LYS A CA 1
ATOM 693 C C . LYS A 1 88 ? 14.026 -3.296 -11.602 1.00 94.19 88 LYS A C 1
ATOM 695 O O . LYS A 1 88 ? 12.852 -3.391 -11.243 1.00 94.19 88 LYS A O 1
ATOM 700 N N . ALA A 1 89 ? 14.372 -2.679 -12.732 1.00 93.31 89 ALA A N 1
ATOM 701 C CA . ALA A 1 89 ? 13.394 -2.049 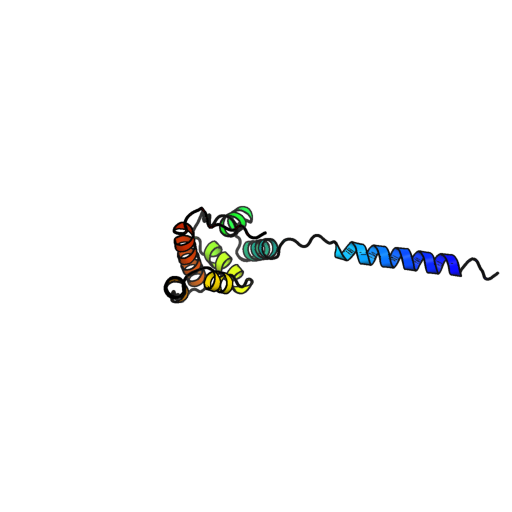-13.621 1.00 93.31 89 ALA A CA 1
ATOM 702 C C . ALA A 1 89 ? 12.325 -3.042 -14.116 1.00 93.31 89 ALA A C 1
ATOM 704 O O . ALA A 1 89 ? 11.140 -2.726 -14.064 1.00 93.31 89 ALA A O 1
ATOM 705 N N . GLU A 1 90 ? 12.736 -4.253 -14.498 1.00 93.94 90 GLU A N 1
ATOM 706 C CA . GLU A 1 90 ? 11.852 -5.341 -14.947 1.00 93.94 90 GLU A CA 1
ATOM 707 C C . GLU A 1 90 ? 10.823 -5.724 -13.869 1.00 93.94 90 GLU A C 1
ATOM 709 O O . GLU A 1 90 ? 9.617 -5.723 -14.114 1.00 93.94 90 GLU A O 1
ATOM 714 N N . ASP A 1 91 ? 11.288 -5.960 -12.638 1.00 93.69 91 ASP A N 1
ATOM 715 C CA . ASP A 1 91 ? 10.436 -6.280 -11.488 1.00 93.69 91 ASP A CA 1
ATOM 716 C C . ASP A 1 91 ? 9.451 -5.140 -11.173 1.00 93.69 91 ASP A C 1
ATOM 718 O O . ASP A 1 91 ? 8.266 -5.366 -10.905 1.00 93.69 91 ASP A O 1
ATOM 722 N N . ASN A 1 92 ? 9.925 -3.891 -11.239 1.00 93.75 92 ASN A N 1
ATOM 723 C CA . ASN A 1 92 ? 9.078 -2.717 -11.055 1.00 93.75 92 ASN A CA 1
ATOM 724 C C . ASN A 1 92 ? 8.012 -2.601 -12.142 1.00 93.75 92 ASN A C 1
ATOM 726 O O . ASN A 1 92 ? 6.868 -2.287 -11.824 1.00 93.75 92 ASN A O 1
ATOM 730 N N . GLN A 1 93 ? 8.355 -2.854 -13.404 1.00 94.75 93 GLN A N 1
ATOM 731 C CA . GLN A 1 93 ? 7.405 -2.791 -14.511 1.00 94.75 93 GLN A CA 1
ATOM 732 C C . GLN A 1 93 ? 6.268 -3.801 -14.319 1.00 94.75 93 GLN A C 1
ATOM 734 O O . GLN A 1 93 ? 5.097 -3.449 -14.485 1.00 94.75 93 GLN A O 1
ATOM 739 N N . VAL A 1 94 ? 6.590 -5.024 -13.886 1.00 95.56 94 VAL A N 1
ATOM 740 C CA . VAL A 1 94 ? 5.589 -6.058 -13.586 1.00 95.56 94 VAL A CA 1
ATOM 741 C C . VAL A 1 94 ? 4.629 -5.589 -12.492 1.00 95.56 94 VAL A C 1
ATOM 743 O O . VAL A 1 94 ? 3.417 -5.668 -12.673 1.00 95.56 94 VAL A O 1
ATOM 746 N N . CYS A 1 95 ? 5.129 -5.040 -11.382 1.00 97.12 95 CYS A N 1
ATOM 747 C CA . CYS A 1 95 ? 4.248 -4.605 -10.298 1.00 97.12 95 CYS A CA 1
ATOM 748 C C . CYS A 1 95 ? 3.484 -3.310 -10.617 1.00 97.12 95 CYS A C 1
ATOM 750 O O . CYS A 1 95 ? 2.301 -3.203 -10.303 1.00 97.12 95 CYS A O 1
ATOM 752 N N . LEU A 1 96 ? 4.114 -2.317 -11.248 1.00 95.75 96 LEU A N 1
ATOM 753 C CA . LEU A 1 96 ? 3.493 -1.016 -11.531 1.00 95.75 96 LEU A CA 1
ATOM 754 C C . LEU A 1 96 ? 2.462 -1.066 -12.664 1.00 95.75 96 LEU A C 1
ATOM 756 O O . LEU A 1 96 ? 1.556 -0.227 -12.684 1.00 95.75 96 LEU A O 1
ATOM 760 N N . SER A 1 97 ? 2.579 -2.035 -13.577 1.00 96.88 97 SER A N 1
ATOM 761 C CA . SER A 1 97 ? 1.621 -2.239 -14.671 1.00 96.88 97 SER A CA 1
ATOM 762 C C . SER A 1 97 ? 0.267 -2.780 -14.206 1.00 96.88 97 SER A C 1
ATOM 764 O O . SER A 1 97 ? -0.701 -2.698 -14.956 1.00 96.88 97 SER A O 1
ATOM 766 N N . ILE A 1 98 ? 0.158 -3.265 -12.964 1.00 97.56 98 ILE A N 1
ATOM 767 C CA . ILE A 1 98 ? -1.107 -3.735 -12.395 1.00 97.56 98 ILE A CA 1
ATOM 768 C C . ILE A 1 98 ? -2.118 -2.582 -12.341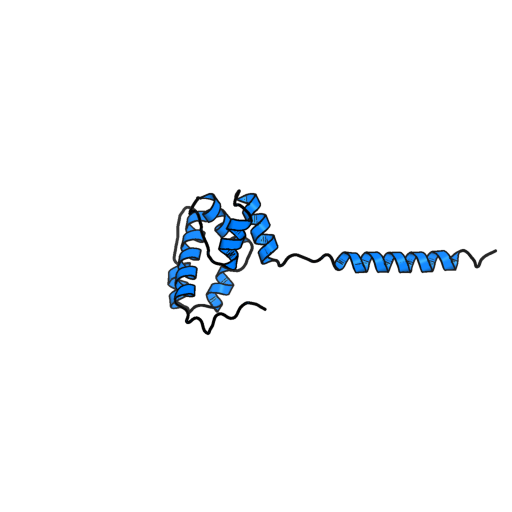 1.00 97.56 98 ILE A C 1
ATOM 770 O O . ILE A 1 98 ? -1.884 -1.558 -11.689 1.00 97.56 98 ILE A O 1
ATOM 774 N N . LYS A 1 99 ? -3.267 -2.785 -12.992 1.00 96.62 99 LYS A N 1
ATOM 775 C CA . LYS A 1 99 ? -4.422 -1.880 -12.994 1.00 96.62 99 LYS A CA 1
ATOM 776 C C . LYS A 1 99 ? -5.651 -2.580 -12.430 1.00 96.62 99 LYS A C 1
ATOM 778 O O . LYS A 1 99 ? -5.803 -3.793 -12.566 1.00 96.62 99 LYS A O 1
ATOM 783 N N . ASN A 1 100 ? -6.509 -1.809 -11.777 1.00 97.69 100 ASN A N 1
ATOM 784 C CA . ASN A 1 100 ? -7.837 -2.242 -11.369 1.00 97.69 100 ASN A CA 1
ATOM 785 C C . ASN A 1 100 ? -8.752 -1.013 -11.280 1.00 97.69 100 ASN A C 1
ATOM 787 O O . ASN A 1 100 ? -8.276 0.078 -10.954 1.00 97.69 100 ASN A O 1
ATOM 791 N N . ASP A 1 101 ? -10.042 -1.195 -11.555 1.00 97.31 101 ASP A N 1
ATOM 792 C CA . ASP A 1 101 ? -11.026 -0.111 -11.470 1.00 97.31 101 ASP A CA 1
ATOM 793 C C . ASP A 1 101 ? -11.206 0.364 -10.021 1.00 97.31 101 ASP A C 1
ATOM 795 O O . ASP A 1 101 ? -11.301 1.562 -9.759 1.00 97.31 101 ASP A O 1
ATOM 799 N N . ASP A 1 102 ? -11.143 -0.561 -9.059 1.00 97.62 102 ASP A N 1
ATOM 800 C CA . ASP A 1 102 ? -11.071 -0.239 -7.637 1.00 97.62 102 ASP A CA 1
ATOM 801 C C . ASP A 1 102 ? -9.621 0.105 -7.254 1.00 97.62 102 ASP A C 1
ATOM 803 O O . ASP A 1 102 ? -8.728 -0.749 -7.246 1.00 97.62 102 ASP A O 1
ATOM 807 N N . LYS A 1 103 ? -9.378 1.364 -6.872 1.00 98.00 103 LYS A N 1
ATOM 808 C CA . LYS A 1 103 ? -8.052 1.844 -6.451 1.00 98.00 103 LYS A CA 1
ATOM 809 C C . LYS A 1 103 ? -7.544 1.200 -5.166 1.00 98.00 103 LYS A C 1
ATOM 811 O O . LYS A 1 103 ? -6.330 1.017 -5.027 1.00 98.00 103 LYS A O 1
ATOM 816 N N . CYS A 1 104 ? -8.436 0.773 -4.276 1.00 98.38 104 CYS A N 1
ATOM 817 C CA . CYS A 1 104 ? -8.066 -0.028 -3.120 1.00 98.38 104 CYS A CA 1
ATOM 818 C C . CYS A 1 104 ? -7.528 -1.391 -3.561 1.00 98.38 104 CYS A C 1
ATOM 820 O O . CYS A 1 104 ? -6.457 -1.818 -3.120 1.00 98.38 104 CYS A O 1
ATOM 822 N N . GLN A 1 105 ? -8.239 -2.059 -4.471 1.00 98.62 105 GLN A N 1
ATOM 823 C CA . GLN A 1 105 ? -7.811 -3.336 -5.034 1.00 98.62 105 GLN A CA 1
ATOM 824 C C . GLN A 1 105 ? -6.518 -3.204 -5.854 1.00 98.62 105 GLN A C 1
ATOM 826 O O . GLN A 1 105 ? -5.635 -4.055 -5.734 1.00 98.62 105 GLN A O 1
ATOM 831 N N . GLU A 1 106 ? -6.370 -2.132 -6.638 1.00 98.44 106 GLU A N 1
ATOM 832 C CA . GLU A 1 106 ? -5.164 -1.839 -7.417 1.00 98.44 106 GLU A CA 1
ATOM 833 C C . GLU A 1 106 ? -3.938 -1.717 -6.500 1.00 98.44 106 GLU A C 1
ATOM 835 O O . GLU A 1 106 ? -2.951 -2.435 -6.680 1.00 98.44 106 GLU A O 1
ATOM 840 N N . SER A 1 107 ? -4.008 -0.853 -5.480 1.00 98.12 107 SER A N 1
ATOM 841 C CA . SER A 1 107 ? -2.914 -0.664 -4.520 1.00 98.12 107 SER A CA 1
ATOM 842 C C . SER A 1 107 ? -2.591 -1.948 -3.758 1.00 98.12 107 SER A C 1
ATOM 844 O O . SER A 1 107 ? -1.416 -2.257 -3.548 1.00 98.12 107 SER A O 1
ATOM 846 N N . PHE A 1 108 ? -3.606 -2.733 -3.389 1.00 98.25 108 PHE A N 1
ATOM 847 C CA . PHE A 1 108 ? -3.401 -4.016 -2.722 1.00 98.25 108 PHE A CA 1
ATOM 848 C C . PHE A 1 108 ? -2.646 -5.016 -3.605 1.00 98.25 108 PHE A C 1
ATOM 850 O O . PHE A 1 108 ? -1.682 -5.631 -3.153 1.00 98.25 108 PHE A O 1
ATOM 857 N N . ASN A 1 109 ? -3.021 -5.141 -4.879 1.00 98.38 109 ASN A N 1
ATOM 858 C CA . ASN A 1 109 ? -2.348 -6.048 -5.809 1.00 98.38 109 ASN A CA 1
ATOM 859 C C . ASN A 1 109 ? -0.884 -5.638 -6.041 1.00 98.38 109 ASN A C 1
ATOM 861 O O . ASN A 1 109 ? 0.005 -6.492 -6.062 1.00 98.38 109 ASN A O 1
ATOM 865 N N . LYS A 1 110 ? -0.613 -4.329 -6.150 1.00 98.12 110 LYS A N 1
ATOM 866 C CA . LYS A 1 110 ? 0.757 -3.792 -6.227 1.00 98.12 110 LYS A CA 1
ATOM 867 C C . LYS A 1 110 ? 1.560 -4.116 -4.972 1.00 98.12 110 LYS A C 1
ATOM 869 O O . LYS A 1 110 ? 2.692 -4.586 -5.074 1.00 98.12 110 LYS A O 1
ATOM 874 N N . PHE A 1 111 ? 0.972 -3.913 -3.794 1.00 97.06 111 PHE A N 1
ATOM 875 C CA . PHE A 1 111 ? 1.590 -4.274 -2.521 1.00 97.06 111 PHE A CA 1
ATOM 876 C C . PHE A 1 111 ? 1.948 -5.764 -2.471 1.00 97.06 111 PHE A C 1
ATOM 878 O O . PHE A 1 111 ? 3.088 -6.111 -2.170 1.00 97.06 111 PHE A O 1
ATOM 885 N N . GLU A 1 112 ? 1.019 -6.653 -2.829 1.00 96.88 112 GLU A N 1
ATOM 886 C CA . GLU A 1 112 ? 1.286 -8.094 -2.854 1.00 96.88 112 GLU A CA 1
ATOM 887 C C . GLU A 1 112 ? 2.400 -8.474 -3.829 1.00 96.88 112 GLU A C 1
ATOM 889 O O . GLU A 1 112 ? 3.215 -9.348 -3.521 1.00 96.88 112 GLU A O 1
ATOM 894 N N . CYS A 1 113 ? 2.453 -7.819 -4.990 1.00 97.38 113 CYS A N 1
ATOM 895 C CA . CYS A 1 113 ? 3.520 -8.012 -5.962 1.00 97.38 113 CYS A CA 1
ATOM 896 C C . CYS A 1 113 ? 4.890 -7.681 -5.351 1.00 97.38 113 CYS A C 1
ATOM 898 O O . CYS A 1 113 ? 5.775 -8.539 -5.326 1.00 97.38 113 CYS A O 1
ATOM 900 N N . TYR A 1 114 ? 5.037 -6.503 -4.739 1.00 95.81 114 TYR A N 1
ATOM 901 C CA . TYR A 1 114 ? 6.289 -6.112 -4.088 1.00 95.81 114 TYR A CA 1
ATOM 902 C C . TYR A 1 114 ? 6.650 -6.986 -2.883 1.00 95.81 114 TYR A C 1
ATOM 904 O O . TYR A 1 114 ? 7.817 -7.328 -2.709 1.00 95.81 114 TYR A O 1
ATOM 912 N N . VAL A 1 115 ? 5.676 -7.436 -2.088 1.00 94.38 115 VAL A N 1
ATOM 913 C CA . VAL A 1 115 ? 5.933 -8.384 -0.990 1.00 94.38 115 VAL A CA 1
ATOM 914 C C . VAL A 1 115 ? 6.458 -9.725 -1.515 1.00 94.38 115 VAL A C 1
ATOM 916 O O . VAL A 1 115 ? 7.312 -10.345 -0.878 1.00 94.38 115 VAL A O 1
ATOM 919 N N . LYS A 1 116 ? 5.978 -10.200 -2.672 1.00 94.38 116 LYS A N 1
ATOM 920 C CA . LYS A 1 116 ? 6.516 -11.415 -3.307 1.00 94.38 116 LYS A CA 1
ATOM 921 C C . LYS A 1 116 ? 7.962 -11.217 -3.763 1.00 94.38 116 LYS A C 1
ATOM 923 O O . LYS A 1 116 ? 8.759 -12.134 -3.582 1.00 94.38 116 LYS A O 1
ATOM 928 N N . LEU A 1 117 ? 8.301 -10.051 -4.312 1.00 93.69 117 LEU A N 1
ATOM 929 C CA . LEU A 1 117 ? 9.679 -9.715 -4.686 1.00 93.69 117 LEU A CA 1
ATOM 930 C C . LEU A 1 117 ? 10.592 -9.639 -3.458 1.00 93.69 117 LEU A C 1
ATOM 932 O O . LEU A 1 117 ? 11.652 -10.256 -3.442 1.00 93.69 117 LEU A O 1
ATOM 936 N N . GLU A 1 118 ? 10.141 -8.974 -2.395 1.00 90.50 118 GLU A N 1
ATOM 937 C CA . GLU A 1 118 ? 10.866 -8.859 -1.127 1.00 90.50 118 GLU A CA 1
ATOM 938 C C . GLU A 1 118 ? 11.225 -10.236 -0.547 1.00 90.50 118 GLU A C 1
ATOM 940 O O . GLU A 1 118 ? 12.352 -10.464 -0.116 1.00 90.50 118 GLU A O 1
ATOM 945 N N . L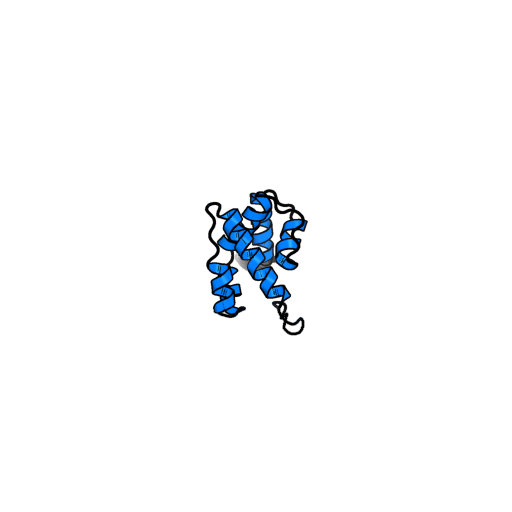YS A 1 119 ? 10.288 -11.193 -0.589 1.00 89.25 119 LYS A N 1
ATOM 946 C CA . LYS A 1 119 ? 10.505 -12.571 -0.112 1.00 89.25 119 LYS A CA 1
ATOM 947 C C . LYS A 1 119 ? 11.513 -13.365 -0.946 1.00 89.25 119 LYS A C 1
ATOM 949 O O . LYS A 1 119 ? 12.053 -14.346 -0.440 1.00 89.25 119 LYS A O 1
ATOM 954 N N . LYS A 1 120 ? 11.738 -12.978 -2.205 1.00 87.56 120 LYS A N 1
ATOM 955 C CA . LYS A 1 120 ? 12.740 -13.591 -3.091 1.00 87.56 120 LYS A CA 1
ATOM 956 C C . LYS A 1 120 ? 14.140 -13.011 -2.876 1.00 87.56 120 LYS A C 1
ATOM 958 O O . LYS A 1 120 ? 15.107 -13.609 -3.342 1.00 87.56 120 LYS A O 1
ATOM 963 N N . LEU A 1 121 ? 14.271 -11.872 -2.190 1.00 84.00 121 LEU A N 1
ATOM 964 C CA . LEU A 1 121 ? 15.582 -11.308 -1.890 1.00 84.00 121 LEU A CA 1
ATOM 965 C C . LEU A 1 121 ? 16.340 -12.219 -0.907 1.00 84.00 121 LEU A C 1
ATOM 967 O O . LEU A 1 121 ? 15.765 -12.684 0.081 1.00 84.00 121 LEU A O 1
ATOM 971 N N . PRO A 1 122 ? 17.642 -12.463 -1.131 1.00 75.69 122 PRO A N 1
ATOM 972 C CA . PRO A 1 122 ? 18.456 -13.209 -0.183 1.00 75.69 122 PRO A CA 1
ATOM 973 C C . PRO A 1 122 ? 18.490 -12.472 1.165 1.00 75.69 122 PRO A C 1
ATOM 975 O O . PRO A 1 122 ? 18.762 -11.270 1.223 1.00 75.69 122 PRO A O 1
ATOM 978 N N . LYS A 1 123 ? 18.240 -13.204 2.262 1.00 66.12 123 LYS A N 1
ATOM 979 C CA . LYS A 1 123 ? 18.082 -12.665 3.631 1.00 66.12 123 LYS A CA 1
ATOM 980 C C . LYS A 1 123 ? 19.278 -11.837 4.140 1.00 66.12 123 LYS A C 1
ATOM 982 O O . LYS A 1 123 ? 19.121 -11.082 5.091 1.00 66.12 123 LYS A O 1
ATOM 987 N N . ASN A 1 124 ? 20.430 -11.906 3.470 1.00 53.78 124 ASN A N 1
ATOM 988 C CA . ASN A 1 124 ? 21.646 -11.15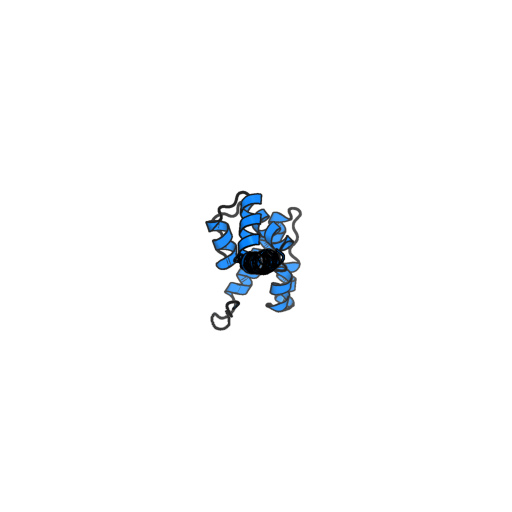5 3.798 1.00 53.78 124 ASN A CA 1
ATOM 989 C C . ASN A 1 124 ? 21.657 -9.697 3.287 1.00 53.78 124 ASN A C 1
ATOM 991 O O . ASN A 1 124 ? 22.644 -8.999 3.492 1.00 53.78 124 ASN A O 1
ATOM 995 N N . LYS A 1 125 ? 20.595 -9.220 2.617 1.00 47.41 125 LYS A N 1
ATOM 996 C CA . LYS A 1 125 ? 20.473 -7.826 2.132 1.00 47.41 125 LYS A CA 1
ATOM 997 C C . LYS A 1 125 ? 19.248 -7.076 2.672 1.00 47.41 125 LYS A C 1
ATOM 999 O O . LYS A 1 125 ? 18.824 -6.081 2.086 1.00 47.41 125 LYS A O 1
ATOM 1004 N N . VAL A 1 126 ? 18.654 -7.530 3.777 1.00 48.12 126 VAL A N 1
ATOM 1005 C CA . VAL A 1 126 ? 17.594 -6.766 4.455 1.00 48.12 126 VAL A CA 1
ATOM 1006 C C . VAL A 1 126 ? 18.261 -5.700 5.320 1.00 48.12 126 VAL A C 1
ATOM 1008 O O . VAL A 1 126 ? 18.462 -5.874 6.518 1.00 48.12 126 VAL A O 1
ATOM 1011 N N . GLN A 1 127 ? 18.657 -4.596 4.689 1.00 44.19 127 GLN A N 1
ATOM 1012 C CA . GLN A 1 127 ? 19.017 -3.387 5.415 1.00 44.19 127 GLN A CA 1
ATOM 1013 C C . GLN A 1 127 ? 17.729 -2.860 6.060 1.00 44.19 127 GLN A C 1
ATOM 1015 O O . GLN A 1 127 ? 16.876 -2.285 5.383 1.00 44.19 127 GLN A O 1
ATOM 1020 N N . SER A 1 128 ? 17.556 -3.111 7.361 1.00 35.28 128 SER A N 1
ATOM 1021 C CA . SER A 1 128 ? 16.587 -2.360 8.160 1.00 35.28 128 SER A CA 1
ATOM 1022 C C . SER A 1 128 ? 16.870 -0.866 7.973 1.00 35.28 128 SER A C 1
ATOM 1024 O O . SER A 1 128 ? 18.041 -0.476 8.044 1.00 35.28 128 SER A O 1
ATOM 1026 N N . PRO A 1 129 ? 15.847 -0.025 7.749 1.00 39.66 129 PRO A N 1
ATOM 1027 C CA . PRO A 1 129 ? 16.039 1.412 7.833 1.00 39.66 129 PRO A CA 1
ATOM 1028 C C . PRO A 1 129 ? 16.518 1.739 9.254 1.00 39.66 129 PRO A C 1
ATOM 1030 O O . PRO A 1 129 ? 15.868 1.346 10.225 1.00 39.66 129 PRO A O 1
ATOM 1033 N N . LYS A 1 130 ? 17.690 2.373 9.351 1.00 32.16 130 LYS A N 1
ATOM 1034 C CA . LYS A 1 130 ? 18.136 3.079 10.557 1.00 32.16 130 LYS A CA 1
ATOM 1035 C C . LYS A 1 130 ? 17.329 4.360 10.714 1.00 32.16 130 LYS A C 1
ATOM 1037 O O . LYS A 1 130 ? 17.019 4.969 9.665 1.00 32.16 130 LYS A O 1
#

Sequence (130 aa):
MSHRNTICKMRLLLISTFLVSLSVLASSQPTIVKTANDCAKLNKVQLKEAMGIMMKYKIKARTHNVKCFIHCVFEKLPILDVAKKRFKAEDNQVCLSIKNDDKCQESFNKFECYVKLEKKLPKNKVQSPK

Foldseek 3Di:
DPDPPPVVVVVVVVVVVVVVVVVVPPPDDPPLLVQLVVLCVVLVHDSVQSCCCSPPVDHPDPDLSVLSSLLSSVVRDVVLVVLVVVDDPVLSCVLVVQDDPDSSVNSVSSSVSSVVVVVPDDPVPPPDDD

Radius of gyration: 23.31 Å; chains: 1; bounding box: 34×67×58 Å

InterPro domains:
  IPR036728 Pheromone/general odorant binding protein superfamily [G3DSA:1.10.238.20] (23-92)
  IPR036728 Pheromone/general odorant binding protein superfamily [SSF47565] (31-120)

Secondary structure (DSSP, 8-state):
--SSHHHHHHHHHHHHHHHHHHHTT--PPPHHHHHHHHHHHHTT--HHHHHHHHHH---S---HHHHHHHHHHHHHS-HHHHHHHHS-HHHHHHHHT---SSHHHHHHHHHHHHHHHHHHS-GGG-----

pLDDT: mean 81.68, std 20.81, range [32.16, 98.62]